Protein AF-A0A915DQ92-F1 (afdb_monomer_lite)

Organism: NCBI:txid166011

InterPro domains:
  IPR007588 Zinc finger, FLYWCH-type [PF04500] (9-66)

Sequence (114 aa):
MAKYELLKSEKNKEMLKDSDGHLYWKKILRGERTYWSCVLKEAGADGDIGSKCRGKAVTFNGDILTSAAHNYLPDWNRVELKRLQGIVQEKALECKDLPRKIIGSSINSISEEA

Structure (mmCIF, N/CA/C/O backbone):
data_AF-A0A915DQ92-F1
#
_entry.id   AF-A0A915DQ92-F1
#
loop_
_atom_site.group_PDB
_atom_site.id
_atom_site.type_symbol
_atom_site.label_atom_id
_atom_site.label_alt_id
_atom_site.label_comp_id
_atom_site.label_asym_id
_atom_site.label_entity_id
_atom_site.label_seq_id
_atom_site.pdbx_PDB_ins_code
_atom_site.Cartn_x
_atom_site.Cartn_y
_atom_site.Cartn_z
_atom_site.occupancy
_atom_site.B_iso_or_equiv
_atom_site.auth_seq_id
_atom_site.auth_comp_id
_atom_site.auth_asym_id
_atom_site.auth_atom_id
_atom_site.pdbx_PDB_model_num
ATOM 1 N N . MET A 1 1 ? -4.812 -5.206 -17.711 1.00 51.47 1 MET A N 1
ATOM 2 C CA . MET A 1 1 ? -4.801 -3.915 -16.989 1.00 51.47 1 MET A CA 1
ATOM 3 C C . MET A 1 1 ? -4.533 -4.224 -15.525 1.00 51.47 1 MET A C 1
ATOM 5 O O . MET A 1 1 ? -5.214 -5.095 -14.989 1.00 51.47 1 MET A O 1
ATOM 9 N N . ALA A 1 2 ? -3.492 -3.643 -14.928 1.00 64.25 2 ALA A N 1
ATOM 10 C CA . ALA A 1 2 ? -3.078 -3.984 -13.567 1.00 64.25 2 ALA A CA 1
ATOM 11 C C . ALA A 1 2 ? -3.956 -3.237 -12.554 1.00 64.25 2 ALA A C 1
ATOM 13 O O . ALA A 1 2 ? -4.028 -2.012 -12.576 1.00 64.25 2 ALA A O 1
ATOM 14 N N . LYS A 1 3 ? -4.651 -3.980 -11.689 1.00 84.38 3 LYS A N 1
ATOM 15 C CA . LYS A 1 3 ? -5.485 -3.414 -10.623 1.00 84.38 3 LYS A CA 1
ATOM 16 C C . LYS A 1 3 ? -4.626 -3.128 -9.391 1.00 84.38 3 LYS A C 1
ATOM 18 O O . LYS A 1 3 ? -3.736 -3.912 -9.070 1.00 84.38 3 LYS A O 1
ATOM 23 N N . TYR A 1 4 ? -4.928 -2.042 -8.688 1.00 92.94 4 TYR A N 1
ATOM 24 C CA . TYR A 1 4 ? -4.366 -1.737 -7.373 1.00 92.94 4 TYR A CA 1
ATOM 25 C C . TYR A 1 4 ? -5.484 -1.517 -6.353 1.00 92.94 4 TYR A C 1
ATOM 27 O O . TYR A 1 4 ? -6.636 -1.279 -6.711 1.00 92.94 4 TYR A O 1
ATOM 35 N N . GLU A 1 5 ? -5.132 -1.591 -5.076 1.00 93.69 5 GLU A N 1
ATOM 36 C CA . GLU A 1 5 ? -6.027 -1.329 -3.953 1.00 93.69 5 GLU A CA 1
ATOM 37 C C . GLU A 1 5 ? -5.418 -0.242 -3.066 1.00 93.69 5 GLU A C 1
ATOM 39 O O . GLU A 1 5 ? -4.210 -0.237 -2.812 1.00 93.69 5 GLU A O 1
ATOM 44 N N . LEU A 1 6 ? -6.245 0.698 -2.607 1.00 93.62 6 LEU A N 1
ATOM 45 C CA . LEU A 1 6 ? -5.831 1.684 -1.615 1.00 93.62 6 LEU A CA 1
ATOM 46 C C . LEU A 1 6 ? -6.131 1.151 -0.221 1.00 93.62 6 LEU A C 1
ATOM 48 O O . LEU A 1 6 ? -7.252 0.756 0.081 1.00 93.62 6 LEU A O 1
ATOM 52 N N . LEU A 1 7 ? -5.113 1.177 0.627 1.00 93.31 7 LEU A N 1
ATOM 53 C CA . LEU A 1 7 ? -5.186 0.761 2.018 1.00 93.31 7 LEU A CA 1
ATOM 54 C C . LEU A 1 7 ? -4.872 1.950 2.924 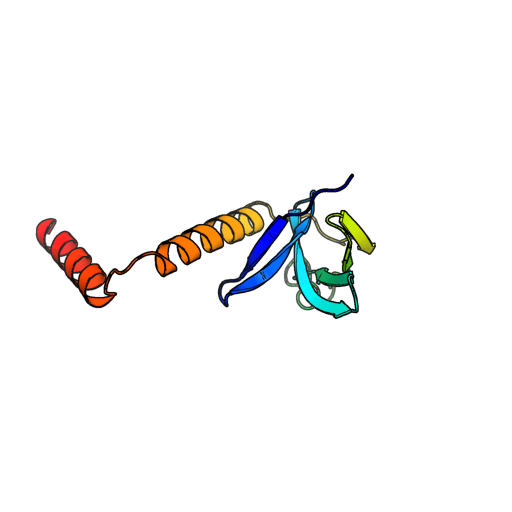1.00 93.31 7 LEU A C 1
ATOM 56 O O . LEU A 1 7 ? -4.354 2.984 2.487 1.00 93.31 7 LEU A O 1
ATOM 60 N N . LYS A 1 8 ? -5.133 1.784 4.219 1.00 89.75 8 LYS A N 1
ATOM 61 C CA . LYS A 1 8 ? -4.729 2.751 5.237 1.00 89.75 8 LYS A CA 1
ATOM 62 C C . LYS A 1 8 ? -3.773 2.115 6.229 1.00 89.75 8 LYS A C 1
ATOM 64 O O . LYS A 1 8 ? -3.897 0.954 6.601 1.00 89.75 8 LYS A O 1
ATOM 69 N N . SER A 1 9 ? -2.790 2.898 6.644 1.00 87.94 9 SER A N 1
ATOM 70 C CA . SER A 1 9 ? -1.923 2.538 7.761 1.00 87.94 9 SER A CA 1
ATOM 71 C C . SER A 1 9 ? -2.590 2.811 9.103 1.00 87.94 9 SER A C 1
ATOM 73 O O . SER A 1 9 ? -3.589 3.515 9.189 1.00 87.94 9 SER A O 1
ATOM 75 N N . GLU A 1 10 ? -1.941 2.361 10.172 1.00 82.75 10 GLU A N 1
ATOM 76 C CA . GLU A 1 10 ? -2.384 2.560 11.558 1.00 82.75 10 GLU A CA 1
ATOM 77 C C . GLU A 1 10 ? -2.586 4.041 11.902 1.00 82.75 10 GLU A C 1
ATOM 79 O O . GLU A 1 10 ? -3.483 4.391 12.658 1.00 82.75 10 GLU A O 1
ATOM 84 N N . LYS A 1 11 ? -1.775 4.919 11.295 1.00 84.94 11 LYS A N 1
ATOM 85 C CA . LYS A 1 11 ? -1.846 6.380 11.446 1.00 84.94 11 LYS A CA 1
ATOM 86 C C . LYS A 1 11 ? -2.740 7.041 10.391 1.00 84.94 11 LYS A C 1
ATOM 88 O O . LYS A 1 11 ? -2.543 8.214 10.085 1.00 84.94 11 LYS A O 1
ATOM 93 N N . ASN A 1 12 ? -3.648 6.283 9.772 1.00 83.88 12 ASN A N 1
ATOM 94 C CA . ASN A 1 12 ? -4.570 6.731 8.726 1.00 83.88 12 ASN A CA 1
ATOM 95 C C . ASN A 1 12 ? -3.874 7.312 7.472 1.00 83.88 12 ASN A C 1
ATOM 97 O O . ASN A 1 12 ? -4.496 8.010 6.675 1.00 83.88 12 ASN A O 1
ATOM 101 N N . LYS A 1 13 ? -2.571 7.046 7.279 1.00 89.56 13 LYS A N 1
ATOM 102 C CA . LYS A 1 13 ? -1.850 7.440 6.056 1.00 89.56 13 LYS A CA 1
ATOM 103 C C . LYS A 1 13 ? -2.191 6.486 4.922 1.00 89.56 13 LYS A C 1
ATOM 105 O O . LYS A 1 13 ? -2.185 5.274 5.145 1.00 89.56 13 LYS A O 1
ATOM 110 N N . GLU A 1 14 ? -2.402 7.038 3.733 1.00 92.88 14 GLU A N 1
ATOM 111 C CA . GLU A 1 14 ? -2.680 6.274 2.519 1.00 92.88 14 GLU A CA 1
ATOM 112 C C . GLU A 1 14 ? -1.518 5.357 2.134 1.00 92.88 14 GLU A C 1
ATOM 114 O O . GLU A 1 14 ? -0.339 5.738 2.141 1.00 92.88 14 GLU A O 1
ATOM 119 N N . MET A 1 15 ? -1.892 4.148 1.744 1.00 94.62 15 MET A N 1
ATOM 120 C CA . MET A 1 15 ? -1.022 3.116 1.219 1.00 94.62 15 MET A CA 1
ATOM 121 C C . MET A 1 15 ? -1.605 2.584 -0.080 1.00 94.62 15 MET A C 1
ATOM 123 O O . MET A 1 15 ? -2.814 2.623 -0.296 1.00 94.62 15 MET A O 1
ATOM 127 N N . LEU A 1 16 ? -0.737 2.048 -0.923 1.00 95.38 16 LEU A N 1
ATOM 128 C CA . LEU A 1 16 ? -1.140 1.331 -2.120 1.00 95.38 16 LEU A CA 1
ATOM 129 C C . LEU A 1 16 ? -0.679 -0.120 -2.023 1.00 95.38 16 LEU A C 1
ATOM 131 O O . LEU A 1 16 ? 0.442 -0.370 -1.578 1.00 95.38 16 LEU A O 1
ATOM 135 N N . LYS A 1 17 ? -1.532 -1.040 -2.471 1.00 94.75 17 LYS A N 1
ATOM 136 C CA . LYS A 1 17 ? -1.220 -2.444 -2.739 1.00 94.75 17 LYS A CA 1
ATOM 137 C C . LYS A 1 17 ? -1.343 -2.705 -4.239 1.00 94.75 17 LYS A C 1
ATOM 139 O O . LYS A 1 17 ? -2.378 -2.382 -4.821 1.00 94.75 17 LYS A O 1
ATOM 144 N N . ASP A 1 18 ? -0.320 -3.282 -4.861 1.00 93.62 18 ASP A N 1
ATOM 145 C CA . ASP A 1 18 ? -0.423 -3.762 -6.246 1.00 93.62 18 ASP A CA 1
ATOM 146 C C . ASP A 1 18 ? -1.045 -5.171 -6.331 1.00 93.62 18 ASP A C 1
ATOM 148 O O . ASP A 1 18 ? -1.436 -5.759 -5.318 1.00 93.62 18 ASP A O 1
ATOM 152 N N . SER A 1 19 ? -1.195 -5.700 -7.548 1.00 91.31 19 SER A N 1
ATOM 153 C CA . SER A 1 19 ? -1.756 -7.038 -7.786 1.00 91.31 19 SER A CA 1
ATOM 154 C C . SER A 1 19 ? -0.917 -8.158 -7.182 1.00 91.31 19 SER A C 1
ATOM 156 O O . SER A 1 19 ? -1.465 -9.194 -6.816 1.00 91.31 19 SER A O 1
ATOM 158 N N . ASP A 1 20 ? 0.387 -7.932 -7.061 1.00 91.00 20 ASP A N 1
ATOM 159 C CA . ASP A 1 20 ? 1.338 -8.923 -6.576 1.00 91.00 20 ASP A CA 1
ATOM 160 C C . ASP A 1 20 ? 1.446 -8.892 -5.046 1.00 91.00 20 ASP A C 1
ATOM 162 O O . ASP A 1 20 ? 2.049 -9.780 -4.464 1.00 91.00 20 ASP A O 1
ATOM 166 N N . GLY A 1 21 ? 0.832 -7.906 -4.381 1.00 91.81 21 GLY A N 1
ATOM 167 C CA . GLY A 1 21 ? 0.805 -7.788 -2.923 1.00 91.81 21 GLY A CA 1
ATOM 168 C C . GLY A 1 21 ? 1.894 -6.882 -2.347 1.00 91.81 21 GLY A C 1
ATOM 169 O O . GLY A 1 21 ? 2.051 -6.809 -1.128 1.00 91.81 21 GLY A O 1
ATOM 170 N N . HIS A 1 22 ? 2.646 -6.148 -3.168 1.00 93.19 22 HIS A N 1
ATOM 171 C CA . HIS A 1 22 ? 3.620 -5.192 -2.648 1.00 93.19 22 HIS A CA 1
ATOM 172 C C . HIS A 1 22 ? 2.926 -3.940 -2.123 1.00 93.19 22 HIS A C 1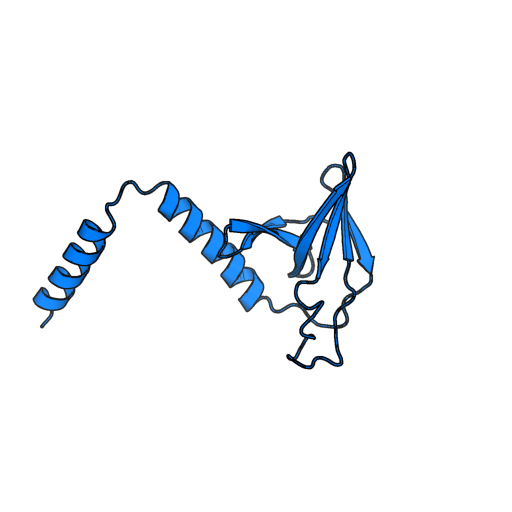
ATOM 174 O O . HIS A 1 22 ? 1.985 -3.414 -2.720 1.00 93.19 22 HIS A O 1
ATOM 180 N N . LEU A 1 23 ? 3.445 -3.430 -1.007 1.00 93.81 23 LEU A N 1
ATOM 181 C CA . LEU A 1 23 ? 2.922 -2.248 -0.339 1.00 93.81 23 LEU A CA 1
ATOM 182 C C . LEU A 1 23 ? 3.798 -1.027 -0.601 1.00 93.81 23 LEU A C 1
ATOM 184 O O . LEU A 1 23 ? 5.032 -1.091 -0.552 1.00 93.81 23 LEU A O 1
ATOM 188 N N . TYR A 1 24 ? 3.147 0.119 -0.777 1.00 94.62 24 TYR A N 1
ATOM 189 C CA . TYR A 1 24 ? 3.812 1.385 -1.042 1.00 94.62 24 TYR A CA 1
ATOM 190 C C . TYR A 1 24 ? 3.262 2.511 -0.167 1.00 94.62 24 TYR A C 1
ATOM 192 O O . TYR A 1 24 ? 2.062 2.609 0.086 1.00 94.62 24 TYR A O 1
ATOM 200 N N . TRP A 1 25 ? 4.152 3.416 0.233 1.00 95.12 25 TRP A N 1
ATOM 201 C CA . TRP A 1 25 ? 3.809 4.703 0.824 1.00 95.12 25 TRP A CA 1
ATOM 202 C C . TRP A 1 25 ? 3.577 5.752 -0.255 1.00 95.12 25 TRP A C 1
ATOM 204 O O . TRP A 1 25 ? 4.405 5.903 -1.163 1.00 95.12 25 TRP A O 1
ATOM 214 N N . LYS A 1 26 ? 2.507 6.538 -0.101 1.00 95.62 26 LYS A N 1
ATOM 215 C CA . LYS A 1 26 ? 2.298 7.747 -0.901 1.00 95.62 26 LYS A CA 1
ATOM 216 C C . LYS A 1 26 ? 3.450 8.719 -0.665 1.00 95.62 26 LYS A C 1
ATOM 218 O O . LYS A 1 26 ? 3.824 8.984 0.479 1.00 95.62 26 LYS A O 1
ATOM 223 N N . LYS A 1 27 ? 4.029 9.247 -1.742 1.00 94.94 27 LYS A N 1
ATOM 224 C CA . LYS A 1 27 ? 5.082 10.268 -1.668 1.00 94.94 27 LYS A CA 1
ATOM 225 C C . LYS A 1 27 ? 4.566 11.631 -2.068 1.00 94.94 27 LYS A C 1
ATOM 227 O O . LYS A 1 27 ? 4.681 12.567 -1.287 1.00 94.94 27 LYS A O 1
ATOM 232 N N . ILE A 1 28 ? 4.021 11.747 -3.274 1.00 95.31 28 ILE A N 1
ATOM 233 C CA . ILE A 1 28 ? 3.569 13.032 -3.802 1.00 95.31 28 ILE A CA 1
ATOM 234 C C .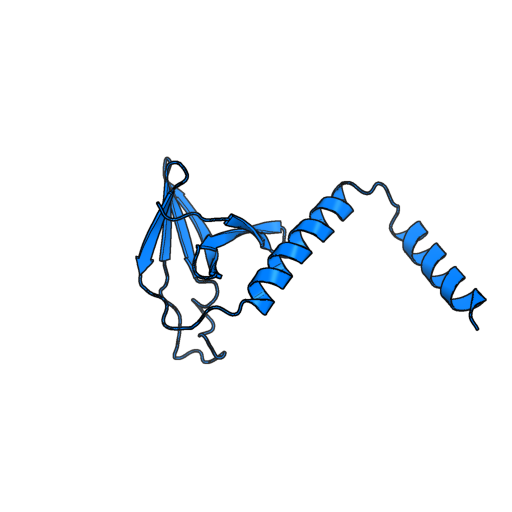 ILE A 1 28 ? 2.513 12.833 -4.886 1.00 95.31 28 ILE A C 1
ATOM 236 O O . ILE A 1 28 ? 2.570 11.863 -5.638 1.00 95.31 28 ILE A O 1
ATOM 240 N N . LEU A 1 29 ? 1.575 13.772 -4.970 1.00 96.31 29 LEU A N 1
ATOM 241 C CA . LEU A 1 29 ? 0.673 13.949 -6.104 1.00 96.31 29 LEU A CA 1
ATOM 242 C C . LEU A 1 29 ? 1.226 15.084 -6.975 1.00 96.31 29 LEU A C 1
ATOM 244 O O . LEU A 1 29 ? 1.520 16.162 -6.457 1.00 96.31 29 LEU A O 1
ATOM 248 N N . ARG A 1 30 ? 1.408 14.848 -8.276 1.00 95.56 30 ARG A N 1
ATOM 249 C CA . ARG A 1 30 ? 1.805 15.878 -9.248 1.00 95.56 30 ARG A CA 1
ATOM 250 C C . ARG A 1 30 ? 0.854 15.838 -10.436 1.00 95.56 30 ARG A C 1
ATOM 252 O O . ARG A 1 30 ? 0.880 14.882 -11.210 1.00 95.56 30 ARG A O 1
ATOM 259 N N . GLY A 1 31 ? 0.027 16.874 -10.565 1.00 94.62 31 GLY A N 1
ATOM 260 C CA . GLY A 1 31 ? -1.108 16.845 -11.484 1.00 94.62 31 GLY A CA 1
ATOM 261 C C . GLY A 1 31 ? -2.016 15.667 -11.135 1.00 94.62 31 GLY A C 1
ATOM 262 O O . GLY A 1 31 ? -2.400 15.502 -9.983 1.00 94.62 31 GLY A O 1
ATOM 263 N N . GLU A 1 32 ? -2.270 14.805 -12.109 1.00 94.00 32 GLU A N 1
ATOM 264 C CA . GLU A 1 32 ? -3.121 13.615 -11.968 1.00 94.00 32 GLU A CA 1
ATOM 265 C C . GLU A 1 32 ? -2.344 12.349 -11.564 1.00 94.00 32 GLU A C 1
ATOM 267 O O . GLU A 1 32 ? -2.922 11.275 -11.402 1.00 94.00 32 GLU A O 1
ATOM 272 N N . ARG A 1 33 ? -1.015 12.443 -11.411 1.00 95.31 33 ARG A N 1
ATOM 273 C CA . ARG A 1 33 ? -0.155 11.291 -11.112 1.00 95.31 33 ARG A CA 1
ATOM 274 C C . ARG A 1 33 ? 0.203 11.239 -9.640 1.00 95.31 33 ARG A C 1
ATOM 276 O O . ARG A 1 33 ? 0.830 12.164 -9.118 1.00 95.31 33 ARG A O 1
ATOM 283 N N . THR A 1 34 ? -0.102 10.124 -8.986 1.00 96.38 34 THR A N 1
ATOM 284 C CA . THR A 1 34 ? 0.378 9.866 -7.623 1.00 96.38 34 THR A CA 1
ATOM 285 C C . THR A 1 34 ? 1.605 8.972 -7.664 1.00 96.38 34 THR A C 1
ATOM 287 O O . THR A 1 34 ? 1.592 7.921 -8.294 1.00 96.38 34 THR A O 1
ATOM 290 N N . TYR A 1 35 ? 2.666 9.383 -6.978 1.00 95.31 35 TYR A N 1
ATOM 291 C CA . TYR A 1 35 ? 3.929 8.661 -6.896 1.00 95.31 35 TYR A CA 1
ATOM 292 C C . TYR A 1 35 ? 4.043 7.937 -5.561 1.00 95.31 35 TYR A C 1
ATOM 294 O O . TYR A 1 35 ? 3.805 8.514 -4.494 1.00 95.31 35 TYR A O 1
ATOM 302 N N . TRP A 1 36 ? 4.490 6.690 -5.635 1.00 96.00 36 TRP A N 1
ATOM 303 C CA . TRP A 1 36 ? 4.537 5.756 -4.524 1.00 96.00 36 TRP A CA 1
ATOM 304 C C . TRP A 1 36 ? 5.932 5.142 -4.400 1.00 96.00 36 TRP A C 1
ATOM 306 O O . TRP A 1 36 ? 6.632 4.938 -5.396 1.00 96.00 36 TRP A O 1
ATOM 316 N N . SER A 1 37 ? 6.349 4.820 -3.178 1.00 95.00 37 SER A N 1
ATOM 317 C CA . SER A 1 37 ? 7.579 4.054 -2.944 1.00 95.00 37 SER A CA 1
ATOM 318 C C . SER A 1 37 ? 7.331 2.887 -2.013 1.00 95.00 37 SER A C 1
ATOM 320 O O . SER A 1 37 ? 6.599 3.050 -1.040 1.00 95.00 37 SER A O 1
ATOM 322 N N . CYS A 1 38 ? 8.020 1.778 -2.248 1.00 93.75 38 CYS A N 1
ATOM 323 C CA . CYS A 1 38 ? 7.971 0.600 -1.396 1.00 93.75 38 CYS A CA 1
ATOM 324 C C . CYS A 1 38 ? 8.124 0.949 0.098 1.00 93.75 38 CYS A C 1
ATOM 326 O O . CYS A 1 38 ? 8.904 1.832 0.476 1.00 93.75 38 CYS A O 1
ATOM 328 N N . VAL A 1 39 ? 7.375 0.248 0.954 1.00 91.31 39 VAL A N 1
ATOM 329 C CA . VAL A 1 39 ? 7.472 0.391 2.415 1.00 91.31 39 VAL A CA 1
ATOM 330 C C . VAL A 1 39 ? 8.804 -0.107 2.985 1.00 91.31 39 VAL A C 1
ATOM 332 O O . VAL A 1 39 ? 9.232 0.389 4.022 1.00 91.31 39 VAL A O 1
ATOM 335 N N . LEU A 1 40 ? 9.481 -1.021 2.283 1.00 87.50 40 LEU A N 1
ATOM 336 C CA . LEU A 1 40 ? 10.799 -1.580 2.614 1.00 87.50 40 LEU A CA 1
ATOM 337 C C . LEU A 1 40 ? 11.957 -0.794 1.969 1.00 87.50 40 LEU A C 1
ATOM 339 O O . LEU A 1 40 ? 13.028 -1.320 1.670 1.00 87.50 40 LEU A O 1
ATOM 343 N N . LYS A 1 41 ? 11.745 0.498 1.692 1.00 80.31 41 LYS A N 1
ATOM 344 C CA . LYS A 1 41 ? 12.783 1.362 1.112 1.00 80.31 41 LYS A CA 1
ATOM 345 C C . LYS A 1 41 ? 13.949 1.622 2.071 1.00 80.31 41 LYS A C 1
ATOM 347 O O . LYS A 1 41 ? 15.064 1.879 1.621 1.00 80.31 41 LYS A O 1
ATOM 352 N N . GLU A 1 42 ? 13.682 1.622 3.373 1.00 72.81 42 GLU A N 1
ATOM 353 C CA . GLU A 1 42 ? 14.653 2.006 4.407 1.00 72.81 42 GLU A CA 1
ATOM 354 C C . GLU A 1 42 ? 15.146 0.807 5.217 1.00 72.81 42 GLU A C 1
ATOM 356 O O . GLU A 1 42 ? 16.352 0.682 5.417 1.00 72.81 42 GLU A O 1
ATOM 361 N N . ALA A 1 43 ? 14.233 -0.087 5.598 1.00 67.19 43 ALA A N 1
ATOM 362 C CA . ALA A 1 43 ? 14.529 -1.419 6.109 1.00 67.19 43 ALA A CA 1
ATOM 363 C C . ALA A 1 43 ? 14.341 -2.397 4.947 1.00 67.19 43 ALA A C 1
ATOM 365 O O . ALA A 1 43 ? 13.261 -2.404 4.358 1.00 67.19 43 ALA A O 1
ATOM 366 N N . GLY A 1 44 ? 15.378 -3.138 4.558 1.00 62.38 44 GLY A N 1
ATOM 367 C CA . GLY A 1 44 ? 15.283 -4.127 3.487 1.00 62.38 44 GLY A CA 1
ATOM 368 C C . GLY A 1 44 ? 14.304 -5.255 3.808 1.00 62.38 44 GLY A C 1
ATOM 369 O O . GLY A 1 44 ? 13.657 -5.272 4.857 1.00 62.38 44 GLY A O 1
ATOM 370 N N . ALA A 1 45 ? 14.180 -6.193 2.874 1.00 61.94 45 ALA A N 1
ATOM 371 C CA . ALA A 1 45 ? 13.197 -7.276 2.918 1.00 61.94 45 ALA A CA 1
ATOM 372 C C . ALA A 1 45 ? 13.212 -8.080 4.225 1.00 61.94 45 ALA A C 1
ATOM 374 O O . ALA A 1 45 ? 12.160 -8.323 4.811 1.00 61.94 45 ALA A O 1
ATOM 375 N N . ASP A 1 46 ? 14.416 -8.390 4.703 1.00 63.69 46 ASP A N 1
ATOM 376 C CA . ASP A 1 46 ? 14.666 -9.261 5.854 1.00 63.69 46 ASP A CA 1
ATOM 377 C C . ASP A 1 46 ? 15.058 -8.469 7.112 1.00 63.69 46 ASP A C 1
ATOM 379 O O . ASP A 1 46 ? 15.684 -8.990 8.030 1.00 63.69 46 ASP A O 1
ATOM 383 N N . GLY A 1 47 ? 14.765 -7.163 7.137 1.00 60.75 47 GLY A N 1
ATOM 384 C CA . GLY A 1 47 ? 15.237 -6.257 8.190 1.00 60.75 47 GLY A CA 1
ATOM 385 C C . GLY A 1 47 ? 16.708 -5.848 8.050 1.00 60.75 47 GLY A C 1
ATOM 386 O O . GLY A 1 47 ? 17.173 -4.995 8.804 1.00 60.75 47 GLY A O 1
ATOM 387 N N . ASP A 1 48 ? 17.421 -6.381 7.054 1.00 61.00 48 ASP A N 1
ATOM 388 C CA . ASP A 1 48 ? 18.769 -5.943 6.707 1.00 61.00 48 ASP A CA 1
ATOM 389 C C . ASP A 1 48 ? 18.744 -4.570 6.008 1.00 61.00 48 ASP A C 1
ATOM 391 O O . ASP A 1 48 ? 17.985 -4.310 5.073 1.00 61.00 48 ASP A O 1
ATOM 395 N N . ILE A 1 49 ? 19.601 -3.658 6.459 1.00 56.34 49 ILE A N 1
ATOM 396 C CA . ILE A 1 49 ? 19.748 -2.309 5.895 1.00 56.34 49 ILE A CA 1
ATOM 397 C C . ILE A 1 49 ? 20.455 -2.370 4.523 1.00 56.34 49 ILE A C 1
ATOM 399 O O . ILE A 1 49 ? 20.339 -1.426 3.731 1.00 56.34 49 ILE A O 1
ATOM 403 N N . GLY A 1 50 ? 21.147 -3.475 4.211 1.00 57.91 50 GLY A N 1
ATOM 404 C CA . GLY A 1 50 ? 21.823 -3.718 2.933 1.00 57.91 50 GLY A CA 1
ATOM 405 C C . GLY A 1 50 ? 20.888 -4.006 1.751 1.00 57.91 50 GLY A C 1
ATOM 406 O O . GLY A 1 50 ? 21.223 -3.683 0.611 1.00 57.91 50 GLY A O 1
ATOM 407 N N . SER A 1 51 ? 19.682 -4.523 2.000 1.00 68.50 51 SER A N 1
ATOM 408 C CA . SER A 1 51 ? 18.743 -5.005 0.971 1.00 68.50 51 SER A CA 1
ATOM 409 C C . SER A 1 51 ? 17.543 -4.072 0.744 1.00 68.50 51 SER A C 1
ATOM 411 O O . SER A 1 51 ? 16.420 -4.510 0.483 1.00 68.50 51 SER A O 1
ATOM 413 N N . LYS A 1 52 ? 17.769 -2.753 0.808 1.00 81.62 52 LYS A N 1
ATOM 414 C CA . LYS A 1 52 ? 16.733 -1.724 0.589 1.00 81.62 52 LYS A CA 1
ATOM 415 C C . LYS A 1 52 ? 15.990 -1.920 -0.724 1.00 81.62 52 LYS A C 1
ATOM 417 O O . LYS A 1 52 ? 16.594 -1.928 -1.801 1.00 81.62 52 LYS A O 1
ATOM 422 N N . CYS A 1 53 ? 14.666 -1.934 -0.648 1.00 89.00 53 CYS A N 1
ATOM 423 C CA . CYS A 1 53 ? 13.858 -2.009 -1.845 1.00 89.00 53 CYS A CA 1
ATOM 424 C C . CYS A 1 53 ? 13.777 -0.657 -2.564 1.00 89.00 53 CYS A C 1
ATOM 426 O O . CYS A 1 53 ? 13.481 0.388 -1.979 1.00 89.00 53 CYS A O 1
ATOM 428 N N . ARG A 1 54 ? 13.987 -0.672 -3.882 1.00 89.62 54 ARG A N 1
ATOM 429 C CA . ARG A 1 54 ? 13.841 0.511 -4.746 1.00 89.62 54 ARG A CA 1
ATOM 430 C C . ARG A 1 54 ? 12.527 0.532 -5.520 1.00 89.62 54 ARG A C 1
ATOM 432 O O . ARG A 1 54 ? 12.360 1.411 -6.365 1.00 89.62 54 ARG A O 1
ATOM 439 N N . GLY A 1 55 ? 11.609 -0.380 -5.200 1.00 91.44 55 GLY A N 1
ATOM 440 C CA . GLY A 1 55 ? 10.294 -0.487 -5.814 1.00 91.44 55 GLY A CA 1
ATOM 441 C C . GLY A 1 55 ? 9.547 0.844 -5.783 1.00 91.44 55 GLY A C 1
ATOM 442 O O . GLY A 1 55 ? 9.436 1.509 -4.743 1.00 91.44 55 GLY A O 1
ATOM 443 N N . LYS A 1 56 ? 9.056 1.255 -6.948 1.00 94.62 56 LYS A N 1
ATOM 444 C CA . LYS A 1 56 ? 8.312 2.499 -7.155 1.00 94.62 56 LYS A CA 1
ATOM 445 C C . LYS A 1 56 ? 7.119 2.222 -8.043 1.00 94.62 56 LYS A C 1
ATOM 447 O O . LYS A 1 56 ? 7.228 1.482 -9.019 1.00 94.62 56 LYS A O 1
ATOM 452 N N . ALA A 1 57 ? 6.025 2.905 -7.753 1.00 94.69 57 ALA A N 1
ATOM 453 C CA . ALA A 1 57 ? 4.833 2.862 -8.575 1.00 94.69 57 ALA A CA 1
ATOM 454 C C . ALA A 1 57 ? 4.304 4.272 -8.819 1.00 94.69 57 ALA A C 1
ATOM 456 O O .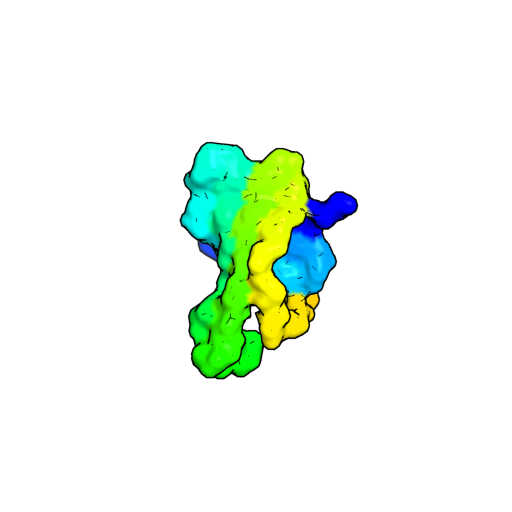 ALA A 1 57 ? 4.566 5.203 -8.050 1.00 94.69 57 ALA A O 1
ATOM 457 N N . VAL A 1 58 ? 3.562 4.420 -9.905 1.00 95.19 58 VAL A N 1
ATOM 458 C CA . VAL A 1 58 ? 2.805 5.619 -10.237 1.00 95.19 58 VAL A CA 1
ATOM 459 C C . VAL A 1 58 ? 1.379 5.187 -10.519 1.00 95.19 58 VAL A C 1
ATOM 461 O O . VAL A 1 58 ? 1.181 4.245 -11.278 1.00 95.19 58 VAL A O 1
ATOM 464 N N . THR A 1 59 ? 0.401 5.864 -9.927 1.00 94.81 59 THR A N 1
ATOM 465 C CA . THR A 1 59 ? -0.999 5.701 -10.326 1.00 94.81 59 THR A CA 1
ATOM 466 C C . THR A 1 59 ? -1.480 6.901 -11.115 1.00 94.81 59 THR A C 1
ATOM 468 O O . THR A 1 59 ? -1.106 8.040 -10.818 1.00 94.81 59 THR A O 1
ATOM 471 N N . PHE A 1 60 ? -2.278 6.629 -12.143 1.00 93.31 60 PHE A N 1
ATOM 472 C CA . PHE A 1 60 ? -2.820 7.617 -13.069 1.00 93.31 60 PHE A CA 1
ATOM 473 C C . PHE A 1 60 ? -4.093 7.054 -13.703 1.00 93.31 60 PHE A C 1
ATOM 475 O O . PHE A 1 60 ? -4.074 5.919 -14.167 1.00 93.31 60 PHE A O 1
ATOM 482 N N . ASN A 1 61 ? -5.187 7.820 -13.702 1.00 89.50 61 ASN A N 1
ATOM 483 C CA . ASN A 1 61 ? -6.474 7.424 -14.295 1.00 89.50 61 ASN A CA 1
ATOM 484 C C . ASN A 1 61 ? -6.990 6.033 -13.874 1.00 89.50 61 ASN A C 1
ATOM 486 O O . ASN A 1 61 ? -7.583 5.316 -14.671 1.00 89.50 61 ASN A O 1
ATOM 490 N N . GLY A 1 62 ? -6.780 5.652 -12.609 1.00 86.06 62 GLY A N 1
ATOM 491 C CA . GLY A 1 62 ? -7.231 4.360 -12.076 1.00 86.06 62 GLY A CA 1
ATOM 492 C C . GLY A 1 62 ? -6.329 3.169 -12.418 1.00 86.06 62 GLY A C 1
ATOM 493 O O . GLY A 1 62 ? -6.597 2.066 -11.949 1.00 86.06 62 GLY A O 1
ATOM 494 N N . ASP A 1 63 ? -5.227 3.393 -13.136 1.00 90.75 63 ASP A N 1
ATOM 495 C CA . ASP A 1 63 ? -4.214 2.382 -13.438 1.00 90.75 63 ASP A CA 1
ATOM 496 C C . ASP A 1 63 ? -2.965 2.535 -12.564 1.00 90.75 63 ASP A C 1
ATOM 498 O O . ASP A 1 63 ? -2.681 3.608 -12.018 1.00 90.75 63 ASP A O 1
ATOM 502 N N . ILE A 1 64 ? -2.187 1.452 -12.471 1.00 92.31 64 ILE A N 1
ATOM 503 C CA . ILE A 1 64 ? -0.862 1.428 -11.847 1.00 92.31 64 ILE A CA 1
ATOM 504 C C . ILE A 1 64 ? 0.236 1.124 -12.869 1.00 92.31 64 ILE A C 1
ATOM 506 O O . ILE A 1 64 ? 0.146 0.197 -13.670 1.00 92.31 64 ILE A O 1
ATOM 510 N N . LEU A 1 65 ? 1.314 1.899 -12.785 1.00 91.12 65 LEU A N 1
ATOM 511 C CA . LEU A 1 65 ? 2.554 1.722 -13.526 1.00 91.12 65 LEU A CA 1
ATOM 512 C C . LEU A 1 65 ? 3.684 1.486 -12.522 1.00 91.12 65 LEU A C 1
ATOM 514 O O . LEU A 1 65 ? 4.092 2.401 -11.799 1.00 91.12 65 LEU A O 1
ATOM 518 N N . THR A 1 66 ? 4.199 0.263 -12.456 1.00 84.06 66 THR A N 1
ATOM 519 C CA . THR A 1 66 ? 5.373 -0.070 -11.644 1.00 84.06 66 THR A CA 1
ATOM 520 C C . THR A 1 66 ? 6.636 0.286 -12.429 1.00 84.06 66 THR A C 1
ATOM 522 O O . THR A 1 66 ? 6.812 -0.102 -13.578 1.00 84.06 66 THR A O 1
ATOM 525 N N . SER A 1 67 ? 7.508 1.103 -11.836 1.00 74.94 67 SER A N 1
ATOM 526 C CA . SER A 1 67 ? 8.705 1.638 -12.518 1.00 74.94 67 SER A CA 1
ATOM 527 C C . SER A 1 67 ? 10.014 0.998 -12.060 1.00 74.94 67 SER A C 1
ATOM 529 O O . SER A 1 67 ? 11.037 1.176 -12.712 1.00 74.94 67 SER A O 1
ATOM 531 N N . ALA A 1 68 ? 10.005 0.256 -10.952 1.00 81.25 68 ALA A N 1
ATOM 532 C CA . ALA A 1 68 ? 11.153 -0.514 -10.486 1.00 81.25 68 ALA A CA 1
ATOM 533 C C . ALA A 1 68 ? 10.673 -1.809 -9.831 1.00 81.25 68 ALA A C 1
ATOM 535 O O . ALA A 1 68 ? 9.739 -1.769 -9.026 1.00 81.25 68 ALA A O 1
ATOM 536 N N . ALA A 1 69 ? 11.326 -2.922 -10.168 1.00 81.25 69 ALA A N 1
ATOM 537 C CA . ALA A 1 69 ? 11.049 -4.221 -9.571 1.00 81.25 69 ALA A CA 1
ATOM 538 C C . ALA A 1 69 ? 11.404 -4.235 -8.078 1.00 81.25 69 ALA A C 1
ATOM 540 O O . ALA A 1 69 ? 12.304 -3.518 -7.620 1.00 81.25 69 ALA A O 1
ATOM 541 N N . HIS A 1 70 ? 10.693 -5.071 -7.328 1.00 89.50 70 HIS A N 1
ATOM 542 C CA . HIS A 1 70 ? 11.032 -5.365 -5.943 1.00 89.50 70 HIS A CA 1
ATOM 543 C C . HIS A 1 70 ? 12.111 -6.440 -5.894 1.00 89.50 70 HIS A C 1
ATOM 545 O O . HIS A 1 70 ? 12.185 -7.317 -6.748 1.00 89.50 70 HIS A O 1
ATOM 551 N N . ASN A 1 71 ? 12.962 -6.354 -4.884 1.00 86.94 71 ASN A N 1
ATOM 552 C CA . ASN A 1 71 ? 14.015 -7.320 -4.588 1.00 86.94 71 ASN A CA 1
ATOM 553 C C . ASN A 1 71 ? 13.582 -8.315 -3.499 1.00 86.94 71 ASN A C 1
ATOM 555 O O . ASN A 1 71 ? 14.429 -8.843 -2.787 1.00 86.94 71 ASN A O 1
ATOM 559 N N . TYR A 1 72 ? 12.274 -8.503 -3.320 1.00 85.62 72 TYR A N 1
ATOM 560 C CA . TYR A 1 72 ? 11.702 -9.324 -2.261 1.00 85.62 72 TYR A CA 1
ATOM 561 C C . TYR A 1 72 ? 10.355 -9.898 -2.680 1.00 85.62 72 TYR A C 1
ATOM 563 O O . TYR A 1 72 ? 9.708 -9.369 -3.585 1.00 85.62 72 TYR A O 1
ATOM 571 N N . LEU A 1 73 ? 9.941 -10.964 -1.997 1.00 87.00 73 LEU A N 1
ATOM 572 C CA . LEU A 1 73 ? 8.616 -11.548 -2.159 1.00 87.00 73 LEU A CA 1
ATOM 573 C C . LEU A 1 73 ? 7.627 -10.908 -1.175 1.00 87.00 73 LEU A C 1
ATOM 575 O O . LEU A 1 73 ? 7.967 -10.718 -0.006 1.00 87.00 73 LEU A O 1
ATOM 579 N N . PRO A 1 74 ? 6.406 -10.581 -1.612 1.00 88.56 74 PRO A N 1
ATOM 580 C CA . PRO A 1 74 ? 5.420 -9.948 -0.756 1.00 88.56 74 PRO A CA 1
ATOM 581 C C . PRO A 1 74 ? 4.958 -10.880 0.371 1.00 88.56 74 PRO A C 1
ATOM 583 O O . PRO A 1 74 ? 4.685 -12.061 0.167 1.00 88.56 74 PRO A O 1
ATOM 586 N N . ASP A 1 75 ? 4.835 -10.311 1.569 1.00 89.38 75 ASP A N 1
ATOM 587 C CA . ASP A 1 75 ? 4.261 -10.980 2.734 1.00 89.38 75 ASP A CA 1
ATOM 588 C C . ASP A 1 75 ? 2.740 -10.775 2.747 1.00 89.38 75 ASP A C 1
ATOM 590 O O . ASP A 1 75 ? 2.232 -9.720 3.144 1.00 89.38 75 ASP A O 1
ATOM 594 N N . TRP A 1 76 ? 2.008 -11.800 2.311 1.00 90.62 76 TRP A N 1
ATOM 595 C CA . TRP A 1 76 ? 0.547 -11.778 2.244 1.00 90.62 76 TRP A CA 1
ATOM 596 C C . TRP A 1 76 ? -0.134 -11.683 3.610 1.00 90.62 76 TRP A C 1
ATOM 598 O O . TRP A 1 76 ? -1.197 -11.070 3.707 1.00 90.62 76 TRP A O 1
ATOM 608 N N . ASN A 1 77 ? 0.482 -12.205 4.674 1.00 91.69 77 ASN A N 1
ATOM 609 C CA . ASN A 1 77 ? -0.070 -12.078 6.023 1.00 91.69 77 ASN A CA 1
ATOM 610 C C . ASN A 1 77 ? -0.036 -10.616 6.464 1.00 91.69 77 ASN A C 1
ATOM 612 O O . ASN A 1 77 ? -1.018 -10.086 6.984 1.00 91.69 77 ASN A O 1
ATOM 616 N N . ARG A 1 78 ? 1.076 -9.927 6.192 1.00 88.94 78 ARG A N 1
ATOM 617 C CA . ARG A 1 78 ? 1.198 -8.491 6.456 1.00 88.94 78 ARG A CA 1
ATOM 618 C C . ARG A 1 78 ? 0.216 -7.665 5.627 1.00 88.94 78 ARG A C 1
ATOM 620 O O . ARG A 1 78 ? -0.333 -6.691 6.145 1.00 88.94 78 ARG A O 1
ATOM 627 N N . VAL A 1 79 ? 0.002 -8.021 4.362 1.00 91.50 79 VAL A N 1
ATOM 628 C CA . VAL A 1 79 ? -0.990 -7.363 3.492 1.00 91.50 79 VAL A CA 1
ATOM 629 C C . VAL A 1 79 ? -2.392 -7.504 4.076 1.00 91.50 79 VAL A C 1
ATOM 631 O O . VAL A 1 79 ? -3.084 -6.500 4.256 1.00 91.50 79 VAL A O 1
ATOM 634 N N . GLU A 1 80 ? -2.789 -8.726 4.424 1.00 93.00 80 GLU A N 1
ATOM 635 C CA . GLU A 1 80 ? -4.124 -9.002 4.949 1.00 93.00 80 GLU A CA 1
ATOM 636 C C . GLU A 1 80 ? -4.352 -8.332 6.305 1.00 93.00 80 GLU A C 1
ATOM 638 O O . GLU A 1 80 ? -5.396 -7.717 6.530 1.00 93.00 80 GLU A O 1
ATOM 643 N N . LEU A 1 81 ? -3.340 -8.332 7.176 1.00 92.88 81 LEU A N 1
ATOM 644 C CA . LEU A 1 81 ? -3.386 -7.609 8.444 1.00 92.88 81 LEU A CA 1
ATOM 645 C C . LEU A 1 81 ? -3.671 -6.115 8.228 1.00 92.88 81 LEU A C 1
ATOM 647 O O . LEU A 1 81 ? -4.491 -5.536 8.939 1.00 92.88 81 LEU A O 1
ATOM 651 N N . LYS A 1 82 ? -3.038 -5.479 7.230 1.00 91.44 82 LYS A N 1
ATOM 652 C CA . LYS A 1 82 ? -3.295 -4.063 6.915 1.00 91.44 82 LYS A CA 1
ATOM 653 C C . LYS A 1 82 ? -4.691 -3.826 6.354 1.00 91.44 82 LYS A C 1
ATOM 655 O O . LYS A 1 82 ? -5.307 -2.819 6.703 1.00 91.44 82 LYS A O 1
ATOM 660 N N . ARG A 1 83 ? -5.220 -4.753 5.557 1.00 92.56 83 ARG A N 1
ATOM 661 C CA . ARG A 1 83 ? -6.602 -4.688 5.066 1.00 92.56 83 ARG A CA 1
ATOM 662 C C . ARG A 1 83 ? -7.611 -4.778 6.215 1.00 92.56 83 ARG A C 1
ATOM 664 O O . ARG A 1 83 ? -8.465 -3.903 6.351 1.00 92.56 83 ARG A O 1
ATOM 671 N N . LEU A 1 84 ? -7.480 -5.788 7.076 1.00 91.88 84 LEU A N 1
ATOM 672 C CA . LEU A 1 84 ? -8.353 -5.986 8.240 1.00 91.88 84 LEU A CA 1
ATOM 673 C C . LEU A 1 84 ? -8.274 -4.814 9.219 1.00 91.88 84 LEU A C 1
ATOM 675 O O . LEU A 1 84 ? -9.299 -4.357 9.719 1.00 91.88 84 LEU A O 1
ATOM 679 N N . GLN A 1 85 ? -7.073 -4.283 9.448 1.00 90.50 85 GLN A N 1
ATOM 680 C CA . GLN A 1 85 ? -6.878 -3.108 10.290 1.00 90.50 85 GLN A CA 1
ATOM 681 C C . GLN A 1 85 ? -7.647 -1.892 9.759 1.00 90.50 85 GLN A C 1
ATOM 683 O O . GLN A 1 85 ? -8.296 -1.207 10.545 1.00 90.50 85 GLN A O 1
ATOM 688 N N . GLY A 1 86 ? -7.626 -1.650 8.443 1.00 87.81 86 GLY A N 1
ATOM 689 C CA . GLY A 1 86 ? -8.408 -0.578 7.821 1.00 87.81 86 GLY A CA 1
ATOM 690 C C . GLY A 1 86 ? -9.910 -0.720 8.080 1.00 87.81 86 GLY A C 1
ATOM 691 O O . GLY A 1 86 ? -10.551 0.246 8.486 1.00 87.81 86 GLY A O 1
ATOM 692 N N . ILE A 1 87 ? -10.446 -1.937 7.945 1.00 88.31 87 ILE A N 1
ATOM 693 C CA . ILE A 1 87 ? -11.862 -2.237 8.217 1.00 88.31 87 ILE A CA 1
ATOM 694 C C . ILE A 1 87 ? -12.211 -1.983 9.685 1.00 88.31 87 ILE A C 1
ATOM 696 O O . ILE A 1 87 ? -13.234 -1.373 9.984 1.00 88.31 87 ILE A O 1
ATOM 700 N N . VAL A 1 88 ? -11.374 -2.450 10.617 1.00 89.00 88 VAL A N 1
ATOM 701 C CA . VAL A 1 88 ? -11.604 -2.241 12.055 1.00 89.00 88 VAL A CA 1
ATOM 702 C C . VAL A 1 88 ? -11.583 -0.752 12.395 1.00 89.00 88 VAL A C 1
ATOM 704 O O . VAL A 1 88 ? -12.425 -0.294 13.161 1.00 89.00 88 VAL A O 1
ATOM 707 N N . GLN A 1 89 ? -10.661 0.016 11.811 1.00 85.44 89 GLN A N 1
ATOM 708 C CA . GLN A 1 89 ? -10.580 1.460 12.029 1.00 85.44 89 GLN A CA 1
ATOM 709 C C . GLN A 1 89 ? -11.797 2.207 11.481 1.00 85.44 89 GLN A C 1
ATOM 711 O O . GLN A 1 89 ? -12.314 3.089 12.158 1.00 85.44 89 GLN A O 1
ATOM 716 N N . GLU A 1 90 ? -12.263 1.857 10.284 1.00 85.56 90 GLU A N 1
ATOM 717 C CA . GLU A 1 90 ? -13.466 2.451 9.696 1.00 85.56 90 GLU A CA 1
ATOM 718 C C . GLU A 1 90 ? -14.695 2.181 10.569 1.00 85.56 90 GLU A C 1
ATOM 720 O O . GLU A 1 90 ? -15.363 3.120 10.997 1.00 85.56 90 GLU A O 1
ATOM 725 N N . LYS A 1 91 ? -14.896 0.921 10.973 1.00 86.31 91 LYS A N 1
ATOM 726 C CA . LYS A 1 91 ? -15.963 0.548 11.912 1.00 86.31 91 LYS A CA 1
ATOM 727 C C . LYS A 1 91 ? -15.851 1.278 13.249 1.00 86.31 91 LYS A C 1
ATOM 729 O O . LYS A 1 91 ? -16.861 1.685 13.811 1.00 86.31 91 LYS A O 1
ATOM 734 N N . ALA A 1 92 ? -14.637 1.453 13.769 1.00 83.12 92 ALA A N 1
ATOM 735 C CA . ALA A 1 92 ? -14.420 2.174 15.019 1.00 83.12 92 ALA A CA 1
ATOM 736 C C . ALA A 1 92 ? -14.782 3.665 14.905 1.00 83.12 92 ALA A C 1
ATOM 738 O O . ALA A 1 92 ? -15.280 4.229 15.872 1.00 83.12 92 ALA A O 1
ATOM 739 N N . LEU A 1 93 ? -14.561 4.297 13.745 1.00 81.69 93 LEU A N 1
ATOM 740 C CA . LEU A 1 93 ? -14.957 5.690 13.496 1.00 81.69 93 LEU A CA 1
ATOM 741 C C . LEU A 1 93 ? -16.475 5.854 13.348 1.00 81.69 93 LEU A C 1
ATOM 743 O O . LEU A 1 93 ? -17.019 6.884 13.740 1.00 81.69 93 LEU A O 1
ATOM 747 N N . GLU A 1 94 ? -17.154 4.856 12.785 1.00 84.25 94 GLU A N 1
ATOM 748 C CA . GLU A 1 94 ? -18.620 4.820 12.701 1.00 84.25 94 GLU A CA 1
ATOM 749 C C . GLU A 1 94 ? -19.269 4.544 14.059 1.00 84.25 94 GLU A C 1
ATOM 751 O O . GLU A 1 94 ? -20.412 4.942 14.316 1.00 84.25 94 GLU A O 1
ATOM 756 N N . CYS A 1 95 ? -18.537 3.871 14.945 1.00 76.62 95 CYS A N 1
ATOM 757 C CA . CYS A 1 95 ? -19.036 3.528 16.253 1.00 76.62 95 CYS A CA 1
ATOM 758 C C . CYS A 1 95 ? -19.119 4.768 17.152 1.00 76.62 95 CYS A C 1
ATOM 760 O O . CYS A 1 95 ? -18.120 5.408 17.472 1.00 76.62 95 CYS A O 1
ATOM 762 N N . LYS A 1 96 ? -20.328 5.091 17.623 1.00 72.12 96 LYS A N 1
ATOM 763 C CA . LYS A 1 96 ? -20.564 6.144 18.631 1.00 72.12 96 LYS A CA 1
ATOM 764 C C . LYS A 1 96 ? -20.289 5.662 20.058 1.00 72.12 96 LYS A C 1
ATOM 766 O O . LYS A 1 96 ? -20.692 6.317 21.023 1.00 72.12 96 LYS A O 1
ATOM 771 N N . ASP A 1 97 ? -19.657 4.505 20.199 1.00 73.75 97 ASP A N 1
ATOM 772 C CA . ASP A 1 97 ? -19.391 3.922 21.496 1.00 73.75 97 ASP A CA 1
ATOM 773 C C . ASP A 1 97 ? -18.381 4.768 22.263 1.00 73.75 97 ASP A C 1
ATOM 775 O O . ASP A 1 97 ? -17.276 5.065 21.809 1.00 73.75 97 ASP A O 1
ATOM 779 N N . LEU A 1 98 ? -18.760 5.141 23.482 1.00 75.06 98 LEU A N 1
ATOM 780 C CA . LEU A 1 98 ? -17.848 5.790 24.406 1.00 75.06 98 LEU A CA 1
ATOM 781 C C . LEU A 1 98 ? -16.810 4.753 24.856 1.00 75.06 98 LEU A C 1
ATOM 783 O O . LEU A 1 98 ? -17.209 3.754 25.462 1.00 75.06 98 LEU A O 1
ATOM 787 N N . PRO A 1 99 ? -15.496 4.990 24.672 1.00 76.19 99 PRO A N 1
ATOM 788 C CA . PRO A 1 99 ? -14.461 4.029 25.060 1.00 76.19 99 PRO A CA 1
ATOM 789 C C . PRO A 1 99 ? -14.582 3.575 26.520 1.00 76.19 99 PRO A C 1
ATOM 791 O O . PRO A 1 99 ? -14.414 2.400 26.825 1.00 76.19 99 PRO A O 1
ATOM 794 N N . ARG A 1 100 ? -14.978 4.486 27.424 1.00 74.94 100 ARG A N 1
ATOM 795 C CA . ARG A 1 100 ? -15.269 4.164 28.833 1.00 74.94 100 ARG A CA 1
ATOM 796 C C . ARG A 1 100 ? -16.372 3.121 29.007 1.00 74.94 100 ARG A C 1
ATOM 798 O O . ARG A 1 100 ? -16.269 2.298 29.907 1.00 74.94 100 ARG A O 1
ATOM 805 N N . LYS A 1 101 ? -17.420 3.168 28.183 1.00 76.81 101 LYS A N 1
ATOM 806 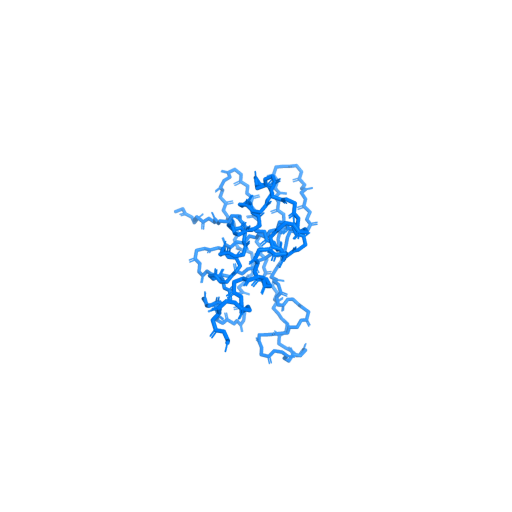C CA . LYS A 1 101 ? -18.549 2.237 28.263 1.00 76.81 101 LYS A CA 1
ATOM 807 C C . LYS A 1 101 ? -18.134 0.845 27.794 1.00 76.81 101 LYS A C 1
ATOM 809 O O . LYS A 1 101 ? -18.448 -0.108 28.491 1.00 76.81 101 LYS A O 1
ATOM 814 N N . ILE A 1 102 ? -17.370 0.753 26.698 1.00 78.50 102 ILE A N 1
ATOM 815 C CA . ILE A 1 102 ? -16.812 -0.523 26.217 1.00 78.50 102 ILE A CA 1
ATOM 816 C C . ILE A 1 102 ? -15.893 -1.131 27.281 1.00 78.50 102 ILE A C 1
ATOM 818 O O . ILE A 1 102 ? -16.098 -2.272 27.686 1.00 78.50 102 ILE A O 1
ATOM 822 N N . ILE A 1 103 ? -14.923 -0.355 27.779 1.00 80.50 103 ILE A N 1
ATOM 823 C CA . ILE A 1 103 ? -13.969 -0.827 28.794 1.00 80.50 103 ILE A CA 1
ATOM 824 C C . ILE A 1 103 ? -14.713 -1.288 30.053 1.00 80.50 103 ILE A C 1
ATOM 826 O O . ILE A 1 103 ? -14.432 -2.367 30.563 1.00 80.50 103 ILE A O 1
ATOM 830 N N . GLY A 1 104 ? -15.696 -0.510 30.520 1.00 79.19 104 GLY A N 1
ATOM 831 C CA . GLY A 1 104 ? -16.519 -0.876 31.672 1.00 79.19 104 GLY A CA 1
ATOM 832 C C . GLY A 1 104 ? -17.305 -2.170 31.458 1.00 79.19 104 GLY A C 1
ATOM 833 O O . GLY A 1 104 ? -17.279 -3.040 32.322 1.00 79.19 104 GLY A O 1
ATOM 834 N N . SER A 1 105 ? -17.950 -2.340 30.297 1.00 79.56 105 SER A N 1
ATOM 835 C CA . SER A 1 105 ? -18.678 -3.578 29.990 1.00 79.56 105 SER A CA 1
ATOM 836 C C . SER A 1 105 ? -17.761 -4.795 29.902 1.00 79.56 105 SER A C 1
ATOM 838 O O . SER A 1 105 ? -18.127 -5.845 30.414 1.00 79.56 105 SER A O 1
ATOM 840 N N . SER A 1 106 ? -16.565 -4.652 29.321 1.00 82.50 106 SER A N 1
ATOM 841 C CA . SER A 1 106 ? -15.605 -5.754 29.211 1.00 82.50 106 SER A CA 1
ATOM 842 C C . SER A 1 106 ? -15.029 -6.165 30.567 1.00 82.50 106 SER A C 1
ATOM 844 O O . SER A 1 106 ? -14.858 -7.354 30.816 1.00 82.50 106 SER A O 1
ATOM 846 N N . ILE A 1 107 ? -14.752 -5.206 31.458 1.00 80.44 107 ILE A N 1
ATOM 847 C CA . ILE A 1 107 ? -14.317 -5.506 32.831 1.00 80.44 107 ILE A CA 1
ATOM 848 C C . ILE A 1 107 ? -15.419 -6.263 33.574 1.00 80.44 107 ILE A C 1
ATOM 850 O O . ILE A 1 107 ? -15.133 -7.290 34.182 1.00 80.44 107 ILE A O 1
ATOM 854 N N . ASN A 1 108 ? -16.669 -5.801 33.467 1.00 75.62 108 ASN A N 1
ATOM 855 C CA . ASN A 1 108 ? -17.797 -6.439 34.142 1.00 75.62 108 ASN A CA 1
ATOM 856 C C . ASN A 1 108 ? -18.019 -7.882 33.665 1.00 75.62 108 ASN A C 1
ATOM 858 O O . ASN A 1 108 ? -18.195 -8.764 34.499 1.00 75.62 108 ASN A O 1
ATOM 862 N N . SER A 1 109 ? -17.929 -8.142 32.356 1.00 74.00 109 SER A N 1
ATOM 863 C CA . SER A 1 109 ? -18.045 -9.504 31.818 1.00 74.00 109 SER A CA 1
ATOM 864 C C . SER A 1 109 ? -16.921 -10.437 32.281 1.00 74.00 109 SER A C 1
ATOM 866 O O . SER A 1 109 ? -17.165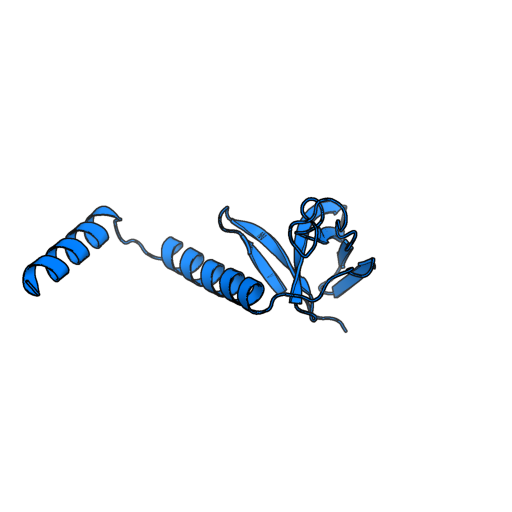 -11.616 32.484 1.00 74.00 109 SER A O 1
ATOM 868 N N . ILE A 1 110 ? -15.703 -9.923 32.500 1.00 73.31 110 ILE A N 1
ATOM 869 C CA . ILE A 1 110 ? -14.590 -10.730 33.036 1.00 73.31 110 ILE A CA 1
ATOM 870 C C . ILE A 1 110 ? -14.849 -11.107 34.501 1.00 73.31 110 ILE A C 1
ATOM 872 O O . ILE A 1 110 ? -14.503 -12.203 34.928 1.00 73.31 110 ILE A O 1
ATOM 876 N N . SER A 1 111 ? -15.456 -10.208 35.277 1.00 66.88 111 SER A N 1
ATOM 877 C CA . SER A 1 111 ? -15.781 -10.463 36.685 1.00 66.88 111 SER A CA 1
ATOM 878 C C . SER A 1 111 ? -17.002 -11.360 36.908 1.00 66.88 111 SER A C 1
ATOM 880 O O . SER A 1 111 ? -17.152 -11.872 38.008 1.00 66.88 111 SER A O 1
ATOM 882 N N . GLU A 1 112 ? -17.866 -11.552 35.908 1.00 59.34 112 GLU A N 1
ATOM 883 C CA . GLU A 1 112 ? -19.015 -12.473 35.996 1.00 59.34 112 GLU A CA 1
ATOM 884 C C . GLU A 1 112 ? -18.641 -13.932 35.665 1.00 59.34 112 GLU A C 1
ATOM 886 O O . GLU A 1 112 ? -19.394 -14.847 35.993 1.00 59.34 112 GLU A O 1
ATOM 891 N N . GLU A 1 113 ? -17.476 -14.161 35.052 1.00 57.97 113 GLU A N 1
ATOM 892 C CA . GLU A 1 113 ? -16.949 -15.494 34.715 1.00 57.97 113 GLU A CA 1
ATOM 893 C C . GLU A 1 113 ? -15.919 -16.032 35.737 1.00 57.97 113 GLU A C 1
ATOM 895 O O . GLU A 1 113 ? -15.374 -17.120 35.533 1.00 57.97 113 GLU A O 1
ATOM 900 N N . ALA A 1 114 ? -15.649 -15.295 36.825 1.00 51.81 114 ALA A N 1
ATOM 901 C CA . ALA A 1 114 ? -14.696 -15.642 37.891 1.00 51.81 114 ALA A CA 1
ATOM 902 C C . ALA A 1 114 ? -15.400 -15.988 39.213 1.00 51.81 114 ALA A C 1
ATOM 904 O O . ALA A 1 114 ? -14.939 -16.943 39.881 1.00 51.81 114 ALA A O 1
#

Foldseek 3Di:
DWAKDWFADPVRFIWIATPQGFIWGFDDDDPQKTKTAGPQQQQAPVSDRVHGFRWIWIDGPRDIDIDDDGPYHHDVVVSVVRRVSRVVVVVVVVDPDDPVVVVVVVVVVVVVVD

Radius of gyration: 18.63 Å; chains: 1; bounding box: 42×32×55 Å

Secondary structure (DSSP, 8-state):
----EEEE-TTS-EEEE-TT--EEEEEEEETTEEEEEETTSSS-TTS-GGG----EEEEETTEEEEEE--SS---HHHHHHHHHHHHHHHHHHH----HHHHHHHHHHHHHH--

pLDDT: mean 84.37, std 11.29, range [51.47, 96.38]